Protein AF-A0A1G0WM53-F1 (afdb_monomer_lite)

Structure (mmCIF, N/CA/C/O backbone):
data_AF-A0A1G0WM53-F1
#
_entry.id   AF-A0A1G0WM53-F1
#
loop_
_atom_site.group_PDB
_atom_site.id
_atom_site.type_symbol
_atom_site.label_atom_id
_atom_site.label_alt_id
_atom_site.label_comp_id
_atom_site.label_asym_id
_atom_site.label_entity_id
_atom_site.label_seq_id
_atom_site.pdbx_PDB_ins_code
_atom_site.Cartn_x
_atom_site.Cartn_y
_atom_site.Cartn_z
_atom_site.occupancy
_atom_site.B_iso_or_equiv
_atom_site.auth_seq_id
_atom_site.auth_comp_id
_atom_site.auth_asym_id
_atom_site.auth_atom_id
_atom_site.pdbx_PDB_model_num
ATOM 1 N N . MET A 1 1 ? -3.997 11.834 8.107 1.00 78.56 1 MET A N 1
ATOM 2 C CA . MET A 1 1 ? -3.706 10.622 8.905 1.00 78.56 1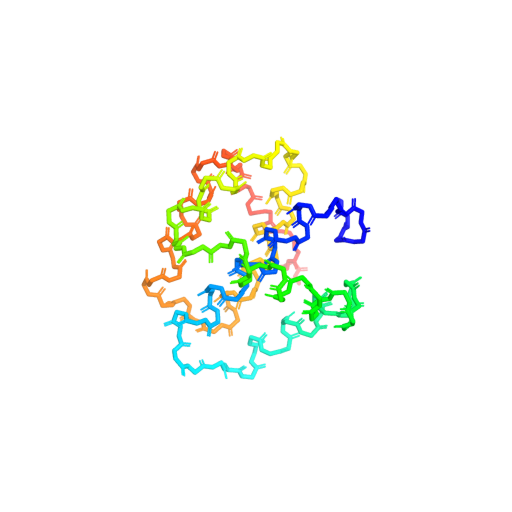 MET A CA 1
ATOM 3 C C . MET A 1 1 ? -2.242 10.266 8.724 1.00 78.56 1 MET A C 1
ATOM 5 O O . MET A 1 1 ? -1.696 10.623 7.692 1.00 78.56 1 MET A O 1
ATOM 9 N N . GLU A 1 2 ? -1.611 9.607 9.694 1.00 79.12 2 GLU A N 1
ATOM 10 C CA . GLU A 1 2 ? -0.224 9.128 9.556 1.00 79.12 2 GLU A CA 1
ATOM 11 C C . GLU A 1 2 ? -0.174 7.601 9.401 1.00 79.12 2 GLU A C 1
ATOM 13 O O . GLU A 1 2 ? -1.044 6.893 9.917 1.00 79.12 2 GLU A O 1
ATOM 18 N N . ILE A 1 3 ? 0.883 7.085 8.762 1.00 81.50 3 ILE A N 1
ATOM 19 C CA . ILE A 1 3 ? 1.100 5.641 8.540 1.00 81.50 3 ILE A CA 1
ATOM 20 C C . ILE A 1 3 ? 1.137 4.866 9.871 1.00 81.50 3 ILE A C 1
ATOM 22 O O . ILE A 1 3 ? 0.688 3.719 9.969 1.00 81.50 3 ILE A O 1
ATOM 26 N N . ASN A 1 4 ? 1.611 5.499 10.947 1.00 79.00 4 ASN A N 1
ATOM 27 C CA . ASN A 1 4 ? 1.657 4.892 12.280 1.00 79.00 4 ASN A CA 1
ATOM 28 C C . ASN A 1 4 ? 0.257 4.549 12.850 1.00 79.00 4 ASN A C 1
ATOM 30 O O . ASN A 1 4 ? 0.148 3.658 13.697 1.00 79.00 4 ASN A O 1
ATOM 34 N N . GLN A 1 5 ? -0.805 5.195 12.349 1.00 84.75 5 GLN A N 1
ATOM 35 C CA . GLN A 1 5 ? -2.195 5.025 12.793 1.00 84.75 5 GLN A CA 1
ATOM 36 C C . GLN A 1 5 ? -2.952 3.963 11.991 1.00 84.75 5 GLN A C 1
ATOM 38 O O . GLN A 1 5 ? -4.127 3.704 12.270 1.00 84.75 5 GLN A O 1
ATOM 43 N N . PHE A 1 6 ? -2.301 3.366 10.993 1.00 88.44 6 PHE A N 1
ATOM 44 C CA . PHE A 1 6 ? -2.906 2.345 10.158 1.00 88.44 6 PHE A CA 1
ATOM 45 C C . PHE A 1 6 ? -3.195 1.070 10.957 1.00 88.44 6 PHE A C 1
ATOM 47 O O . PHE A 1 6 ? -2.410 0.611 11.795 1.00 88.44 6 PHE A O 1
ATOM 54 N N . THR A 1 7 ? -4.335 0.467 10.651 1.00 89.94 7 THR A N 1
ATOM 55 C CA . THR A 1 7 ? -4.686 -0.898 11.025 1.00 89.94 7 THR A CA 1
ATOM 56 C C . THR A 1 7 ? -3.758 -1.898 10.341 1.00 89.94 7 THR A C 1
ATOM 58 O O . THR A 1 7 ? -3.042 -1.572 9.394 1.00 89.94 7 THR A O 1
ATOM 61 N N . LYS A 1 8 ? -3.760 -3.151 10.810 1.00 87.25 8 LYS A N 1
ATOM 62 C CA . LYS A 1 8 ? -2.924 -4.198 10.210 1.00 87.25 8 LYS A CA 1
ATOM 63 C C . LYS A 1 8 ? -3.219 -4.368 8.712 1.00 87.25 8 LYS A C 1
ATOM 65 O O . LYS A 1 8 ? -2.278 -4.522 7.941 1.00 87.25 8 LYS A O 1
ATOM 70 N N . ASP A 1 9 ? -4.488 -4.281 8.319 1.00 89.75 9 ASP A N 1
ATOM 71 C CA . ASP A 1 9 ? -4.906 -4.447 6.927 1.00 89.75 9 ASP A CA 1
ATOM 72 C C . ASP A 1 9 ? -4.468 -3.263 6.054 1.00 89.75 9 ASP A C 1
ATOM 74 O O . ASP A 1 9 ? -3.935 -3.468 4.970 1.00 89.75 9 ASP A O 1
ATOM 78 N N . GLU A 1 10 ? -4.587 -2.029 6.552 1.00 91.69 10 GLU A N 1
ATOM 79 C CA . GLU A 1 10 ? -4.105 -0.822 5.856 1.00 91.69 10 GLU A CA 1
ATOM 80 C C . GLU A 1 10 ? -2.576 -0.835 5.685 1.00 91.69 10 GLU A C 1
ATOM 82 O O . GLU A 1 10 ? -2.059 -0.502 4.619 1.00 91.69 10 GLU A O 1
ATOM 87 N N . LYS A 1 11 ? -1.835 -1.288 6.705 1.00 91.12 11 LYS A N 1
ATOM 88 C CA . LYS A 1 11 ? -0.378 -1.469 6.602 1.00 91.12 11 LYS A CA 1
ATOM 89 C C . LYS A 1 11 ? -0.016 -2.539 5.575 1.00 91.12 11 LYS A C 1
ATOM 91 O O . LYS A 1 11 ? 0.922 -2.355 4.807 1.00 91.12 11 LYS A O 1
ATOM 96 N N . LEU A 1 12 ? -0.756 -3.646 5.555 1.00 90.56 12 LEU A N 1
ATOM 97 C CA . LEU A 1 12 ? -0.542 -4.727 4.595 1.00 90.56 12 LEU A CA 1
ATOM 98 C C . LEU A 1 12 ? -0.897 -4.291 3.166 1.00 90.56 12 LEU A C 1
ATOM 100 O O . LEU A 1 12 ? -0.186 -4.662 2.237 1.00 90.56 12 LEU A O 1
ATOM 104 N N . ALA A 1 13 ? -1.929 -3.458 2.997 1.00 91.00 13 ALA A N 1
ATOM 105 C CA . ALA A 1 13 ? -2.286 -2.845 1.719 1.00 91.00 13 ALA A CA 1
ATOM 106 C C . ALA A 1 13 ? -1.149 -1.968 1.187 1.00 91.00 13 ALA A C 1
ATOM 108 O O . ALA A 1 13 ? -0.713 -2.169 0.057 1.00 91.00 13 ALA A O 1
ATOM 109 N N . LEU A 1 14 ? -0.630 -1.052 2.014 1.00 90.31 14 LEU A N 1
ATOM 110 C CA . LEU A 1 14 ? 0.480 -0.176 1.638 1.00 90.31 14 LEU A CA 1
ATOM 111 C C . LEU A 1 14 ? 1.714 -0.984 1.224 1.0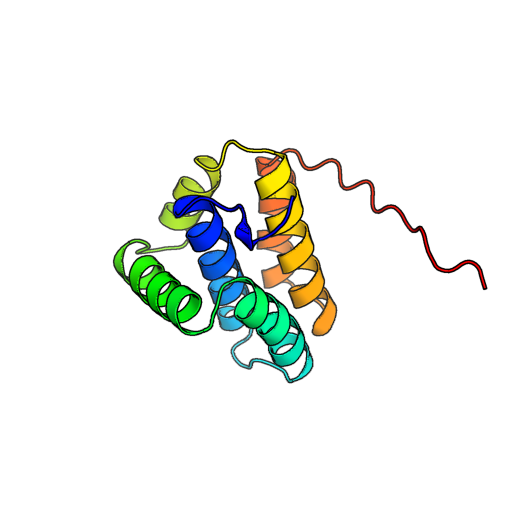0 90.31 14 LEU A C 1
ATOM 113 O O . LEU A 1 14 ? 2.239 -0.810 0.131 1.00 90.31 14 LEU A O 1
ATOM 117 N N . VAL A 1 15 ? 2.150 -1.903 2.087 1.00 89.88 15 VAL A N 1
ATOM 118 C CA . VAL A 1 15 ? 3.349 -2.715 1.852 1.00 89.88 15 VAL A CA 1
ATOM 119 C C . VAL A 1 15 ? 3.192 -3.613 0.620 1.00 89.88 15 VAL A C 1
ATOM 121 O O . VAL A 1 15 ? 4.131 -3.753 -0.158 1.00 89.88 15 VAL A O 1
ATOM 124 N N . GLY A 1 16 ? 2.009 -4.194 0.411 1.00 88.94 16 GLY A N 1
ATOM 125 C CA . GLY A 1 16 ? 1.729 -5.010 -0.769 1.00 88.94 16 GLY A CA 1
ATOM 126 C C . GLY A 1 16 ? 1.727 -4.207 -2.071 1.00 88.94 16 GLY A C 1
ATOM 127 O O . GLY A 1 16 ? 2.211 -4.701 -3.085 1.00 88.94 16 GLY A O 1
ATOM 128 N N . LEU A 1 17 ? 1.218 -2.970 -2.042 1.00 88.19 17 LEU A N 1
ATOM 129 C CA . LEU A 1 17 ? 1.189 -2.085 -3.209 1.00 88.19 17 LEU A CA 1
ATOM 130 C C . LEU A 1 17 ? 2.595 -1.618 -3.585 1.00 88.19 17 LEU A C 1
ATOM 132 O O . LEU A 1 17 ? 2.952 -1.672 -4.757 1.00 88.19 17 LEU A O 1
ATOM 136 N N . ILE A 1 18 ? 3.406 -1.257 -2.590 1.00 86.50 18 ILE A N 1
ATOM 137 C CA . ILE A 1 18 ? 4.820 -0.920 -2.782 1.00 86.50 18 ILE A CA 1
ATOM 138 C C . ILE A 1 18 ? 5.569 -2.107 -3.392 1.00 86.50 18 ILE A C 1
ATOM 140 O O . ILE A 1 18 ? 6.239 -1.953 -4.402 1.00 86.50 18 ILE A O 1
ATOM 144 N N . GLU A 1 19 ? 5.424 -3.310 -2.829 1.00 85.19 19 GLU A N 1
ATOM 145 C CA . GLU A 1 19 ? 6.076 -4.507 -3.378 1.00 85.19 19 GLU A CA 1
ATOM 146 C C . GLU A 1 19 ? 5.621 -4.801 -4.816 1.00 85.19 19 GLU A C 1
ATOM 148 O O . GLU A 1 19 ? 6.395 -5.330 -5.608 1.00 85.19 19 GLU A O 1
ATOM 153 N N . HIS A 1 20 ? 4.372 -4.481 -5.169 1.00 81.38 20 HIS A N 1
ATOM 154 C CA . HIS A 1 20 ? 3.883 -4.665 -6.532 1.00 81.38 20 HIS A CA 1
ATOM 155 C C . HIS A 1 20 ? 4.489 -3.658 -7.514 1.00 81.38 20 HIS A C 1
ATOM 157 O O . HIS A 1 20 ? 4.861 -4.075 -8.605 1.00 81.38 20 HIS A O 1
ATOM 163 N N . LEU A 1 21 ? 4.628 -2.386 -7.121 1.00 78.19 21 LEU A N 1
ATOM 164 C CA . LEU A 1 21 ? 5.331 -1.368 -7.914 1.00 78.19 21 LEU A CA 1
ATOM 165 C C . LEU A 1 21 ? 6.798 -1.767 -8.125 1.00 78.19 21 LEU A C 1
ATOM 167 O O . LEU A 1 21 ? 7.231 -1.950 -9.256 1.00 78.19 21 LEU A O 1
ATOM 171 N N . LEU A 1 22 ? 7.509 -2.092 -7.041 1.00 77.56 22 LEU A N 1
ATOM 172 C CA . LEU A 1 22 ? 8.925 -2.481 -7.085 1.00 77.56 22 LEU A CA 1
ATOM 173 C C . LEU A 1 22 ? 9.203 -3.803 -7.819 1.00 77.56 22 LEU A C 1
ATOM 175 O O . LEU A 1 22 ? 10.352 -4.107 -8.124 1.00 77.56 22 LEU A O 1
ATOM 179 N N . MET A 1 23 ? 8.190 -4.654 -8.015 1.00 73.62 23 MET A N 1
ATOM 180 C CA . MET A 1 23 ? 8.312 -5.870 -8.829 1.00 73.62 23 MET A CA 1
ATOM 181 C C . MET A 1 23 ? 7.810 -5.682 -10.263 1.00 73.62 23 MET A C 1
ATOM 183 O O . MET A 1 23 ? 8.025 -6.579 -11.083 1.00 73.62 23 MET A O 1
ATOM 187 N N . ALA A 1 24 ? 7.125 -4.575 -10.563 1.00 69.00 24 ALA A N 1
ATOM 188 C CA . ALA A 1 24 ? 6.708 -4.240 -11.918 1.00 69.00 24 ALA A CA 1
ATOM 189 C C . ALA A 1 24 ? 7.923 -3.826 -12.750 1.00 69.00 24 ALA A C 1
ATOM 191 O O . ALA A 1 24 ? 8.126 -4.385 -13.833 1.00 69.00 24 ALA A O 1
ATOM 192 N N . ASP A 1 25 ? 8.770 -2.948 -12.206 1.00 64.12 25 ASP A N 1
ATOM 193 C CA . ASP A 1 25 ? 10.089 -2.704 -12.770 1.00 64.12 25 ASP A CA 1
ATOM 194 C C . ASP A 1 25 ? 11.075 -3.738 -12.211 1.00 64.12 25 ASP A C 1
ATOM 196 O O . ASP A 1 25 ? 11.256 -3.918 -11.010 1.00 64.12 25 ASP A O 1
ATOM 20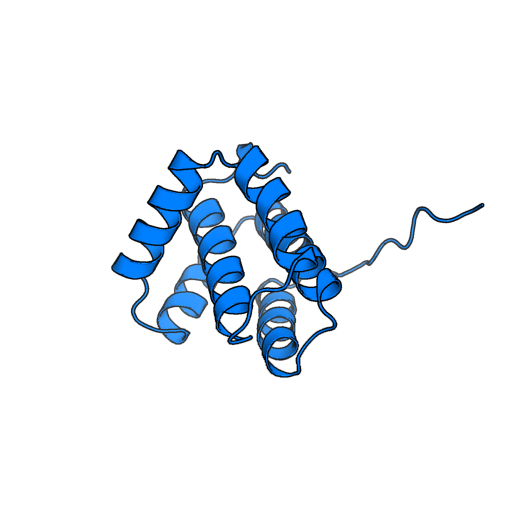0 N N . ASN A 1 26 ? 11.715 -4.507 -13.085 1.00 64.62 26 ASN A N 1
ATOM 201 C CA . ASN A 1 26 ? 12.580 -5.623 -12.689 1.00 64.62 26 ASN A CA 1
ATOM 202 C C . ASN A 1 26 ? 13.920 -5.129 -12.078 1.00 64.62 26 ASN A C 1
ATOM 204 O O . ASN A 1 26 ? 14.851 -5.921 -11.876 1.00 64.62 26 ASN A O 1
ATOM 208 N N . VAL A 1 27 ? 14.034 -3.816 -11.840 1.00 68.12 27 VAL A N 1
ATOM 209 C CA . VAL A 1 27 ? 15.154 -3.085 -11.252 1.00 68.12 27 VAL A CA 1
ATOM 210 C C . VAL A 1 27 ? 14.594 -1.981 -10.353 1.00 68.12 27 VAL A C 1
ATOM 212 O O . VAL A 1 27 ? 13.965 -1.067 -10.851 1.00 68.12 27 VAL A O 1
ATOM 215 N N . VAL A 1 28 ? 14.907 -2.029 -9.056 1.00 70.00 28 VAL A N 1
ATOM 216 C CA . VAL A 1 28 ? 14.603 -0.924 -8.132 1.00 70.00 28 VAL A CA 1
ATOM 217 C C . VAL A 1 28 ? 15.687 0.149 -8.239 1.00 70.00 28 VAL A C 1
ATOM 219 O O . VAL A 1 28 ? 16.876 -0.157 -8.052 1.00 70.00 28 VAL A O 1
ATOM 222 N N . SER A 1 29 ? 15.309 1.393 -8.510 1.00 72.94 29 SER A N 1
ATOM 223 C CA . SER A 1 29 ? 16.228 2.525 -8.580 1.00 72.94 29 SER A CA 1
ATOM 224 C C . SER A 1 29 ? 16.606 3.082 -7.205 1.00 72.94 29 SER A C 1
ATOM 226 O O . SER A 1 29 ? 16.113 2.698 -6.136 1.00 72.94 29 SER A O 1
ATOM 228 N N . TYR A 1 30 ? 17.578 3.997 -7.218 1.00 79.44 30 TYR A N 1
ATOM 229 C CA . TYR A 1 30 ? 18.015 4.683 -6.005 1.00 79.44 30 TYR A CA 1
ATOM 230 C C . TYR A 1 30 ? 16.905 5.576 -5.433 1.00 79.44 30 TYR A C 1
ATOM 232 O O . TYR A 1 30 ? 16.749 5.624 -4.214 1.00 79.44 30 TYR A O 1
ATOM 240 N N . GLU A 1 31 ? 16.132 6.238 -6.295 1.00 78.56 31 GLU A N 1
ATOM 241 C CA . GLU A 1 31 ? 15.096 7.198 -5.899 1.00 78.56 31 GLU A CA 1
ATOM 242 C C . GLU A 1 31 ? 13.918 6.478 -5.221 1.00 78.56 31 GLU A C 1
ATOM 244 O O . GLU A 1 31 ? 13.526 6.849 -4.111 1.00 78.56 31 GLU A O 1
ATOM 249 N N . GLU A 1 32 ? 13.468 5.347 -5.775 1.00 75.56 32 GLU A N 1
ATOM 250 C CA . GLU A 1 32 ? 12.472 4.476 -5.131 1.00 75.56 32 GLU A CA 1
ATOM 251 C C . GLU A 1 32 ? 12.960 3.938 -3.783 1.00 75.56 32 GLU A C 1
ATOM 253 O O . GLU A 1 32 ? 12.206 3.856 -2.812 1.00 75.56 32 GLU A O 1
ATOM 258 N N . THR A 1 33 ? 14.249 3.590 -3.686 1.00 80.88 33 THR A N 1
ATOM 259 C CA . THR A 1 33 ? 14.845 3.106 -2.434 1.00 80.88 33 THR A CA 1
ATOM 260 C C . THR A 1 33 ? 14.835 4.187 -1.348 1.00 80.88 33 THR A C 1
ATOM 262 O O . THR A 1 33 ? 14.659 3.876 -0.163 1.00 80.88 33 THR A O 1
ATOM 265 N N . GLU A 1 34 ? 15.044 5.455 -1.710 1.00 83.06 34 GLU A N 1
ATOM 266 C CA . GLU A 1 34 ? 14.951 6.574 -0.769 1.00 83.06 34 GLU A CA 1
ATOM 267 C C . GLU A 1 34 ? 13.509 6.827 -0.329 1.00 83.06 34 GLU A C 1
ATOM 269 O O . GLU A 1 34 ? 13.262 6.934 0.877 1.00 83.06 34 GLU A O 1
ATOM 274 N N . ALA A 1 35 ? 12.554 6.829 -1.261 1.00 79.88 35 ALA A N 1
ATOM 275 C CA . ALA A 1 35 ? 11.134 6.960 -0.941 1.00 79.88 35 ALA A CA 1
ATOM 276 C C . ALA A 1 35 ? 10.653 5.806 -0.037 1.00 79.88 35 ALA A C 1
ATOM 278 O O . ALA A 1 35 ? 10.029 6.028 1.006 1.00 79.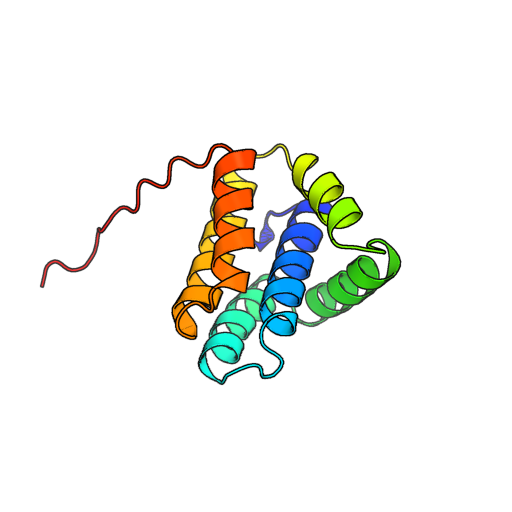88 35 ALA A O 1
ATOM 279 N N . LEU A 1 36 ? 11.068 4.572 -0.341 1.00 83.00 36 LEU A N 1
ATOM 280 C CA . LEU A 1 36 ? 10.809 3.392 0.481 1.00 83.00 36 LEU A CA 1
ATOM 281 C C . LEU A 1 36 ? 11.386 3.529 1.895 1.00 83.00 36 LEU A C 1
ATOM 283 O O . LEU A 1 36 ? 10.753 3.126 2.873 1.00 83.00 36 LEU A O 1
ATOM 287 N N . ARG A 1 37 ? 12.592 4.092 2.038 1.00 85.88 37 ARG A N 1
ATOM 288 C CA . ARG A 1 37 ? 13.239 4.268 3.348 1.00 85.88 37 ARG A CA 1
ATOM 289 C C . ARG A 1 37 ? 12.393 5.129 4.284 1.00 85.88 37 ARG A C 1
ATOM 291 O O . ARG A 1 37 ? 12.367 4.837 5.480 1.00 85.88 37 ARG A O 1
ATOM 298 N N . ASN A 1 38 ? 11.701 6.142 3.764 1.00 84.31 38 ASN A N 1
ATOM 299 C CA . ASN A 1 38 ? 10.808 6.983 4.562 1.00 84.31 38 ASN A CA 1
ATOM 300 C C . ASN A 1 38 ? 9.646 6.153 5.120 1.00 84.31 38 ASN A C 1
ATOM 302 O O . ASN A 1 38 ? 9.454 6.107 6.336 1.00 84.31 38 ASN A O 1
ATOM 306 N N . VAL A 1 39 ? 8.983 5.374 4.261 1.00 85.44 39 VAL A N 1
ATOM 307 C CA . VAL A 1 39 ? 7.895 4.464 4.654 1.00 85.44 39 VAL A CA 1
ATOM 308 C C . VAL A 1 39 ? 8.360 3.438 5.690 1.00 85.44 39 VAL A C 1
ATOM 310 O O . VAL A 1 39 ? 7.701 3.218 6.709 1.00 85.44 39 VAL A O 1
ATOM 313 N N . VAL A 1 40 ? 9.529 2.829 5.474 1.00 88.12 40 VAL A N 1
ATOM 314 C CA . VAL A 1 40 ? 10.127 1.862 6.409 1.00 88.12 40 VAL A CA 1
ATOM 315 C C . VAL A 1 40 ? 10.484 2.521 7.742 1.00 88.12 40 VAL A C 1
ATOM 317 O O . VAL A 1 40 ? 10.357 1.886 8.788 1.00 88.12 40 VAL A O 1
ATOM 320 N N . SER A 1 41 ? 10.917 3.782 7.736 1.00 87.00 41 SER A N 1
ATOM 321 C CA . SER A 1 41 ? 11.211 4.528 8.960 1.00 87.00 41 SER A CA 1
ATOM 322 C C . SER A 1 41 ? 9.948 4.835 9.767 1.00 87.00 41 SER A C 1
ATOM 324 O O . SER A 1 41 ? 10.011 4.836 10.996 1.00 87.00 41 SER A O 1
ATOM 326 N N . GLU A 1 42 ? 8.815 5.082 9.108 1.00 87.12 42 GLU A N 1
ATOM 327 C CA . GLU A 1 42 ? 7.530 5.339 9.770 1.00 87.12 42 GLU A CA 1
ATOM 328 C C . GLU A 1 42 ? 6.854 4.065 10.294 1.00 87.12 42 GLU A C 1
ATOM 330 O O . GLU A 1 42 ? 6.308 4.058 11.398 1.00 87.12 42 GLU A O 1
ATOM 335 N N . LEU A 1 43 ? 6.906 2.971 9.526 1.00 86.25 43 LEU A N 1
ATOM 336 C CA . LEU A 1 43 ? 6.374 1.663 9.933 1.00 86.25 43 LEU A CA 1
ATOM 337 C C . LEU A 1 43 ? 7.263 0.952 10.954 1.00 86.25 43 LEU A C 1
ATOM 339 O O . LEU A 1 43 ? 6.755 0.263 11.835 1.00 86.25 43 LEU A O 1
ATOM 343 N N . GLY A 1 44 ? 8.577 1.099 10.807 1.00 89.12 44 GLY A N 1
ATOM 344 C CA . GLY A 1 44 ? 9.595 0.276 11.446 1.00 89.12 44 GLY A CA 1
ATOM 345 C C . GLY A 1 44 ? 10.041 -0.888 10.552 1.00 89.12 44 GLY A C 1
ATOM 346 O O . GLY A 1 44 ? 9.227 -1.628 10.001 1.00 89.12 44 GLY A O 1
ATOM 347 N N . GLU A 1 45 ? 11.359 -1.109 10.458 1.00 86.19 45 GLU A N 1
ATOM 348 C CA . GLU A 1 45 ? 11.954 -2.162 9.610 1.00 86.19 45 GLU A CA 1
ATOM 349 C C . GLU A 1 45 ? 11.421 -3.566 9.931 1.00 86.19 45 GLU A C 1
ATOM 351 O O . GLU A 1 45 ? 11.198 -4.382 9.033 1.00 86.19 45 GLU A O 1
ATOM 356 N N . HIS A 1 46 ? 11.210 -3.859 11.216 1.00 87.62 46 HIS A N 1
ATOM 357 C CA . HIS A 1 46 ? 10.727 -5.166 11.647 1.00 87.62 46 HIS A CA 1
ATOM 358 C C . HIS A 1 46 ? 9.276 -5.407 11.215 1.00 87.62 46 HIS A C 1
ATOM 360 O O . HIS A 1 46 ? 8.980 -6.464 10.655 1.00 87.62 46 HIS A O 1
ATOM 366 N N . ASP A 1 47 ? 8.401 -4.421 11.420 1.00 87.06 47 ASP A N 1
ATOM 367 C CA . ASP A 1 47 ? 6.999 -4.495 11.014 1.00 87.06 47 ASP A CA 1
ATOM 368 C C . ASP A 1 47 ? 6.876 -4.566 9.493 1.00 87.06 47 ASP A C 1
ATOM 370 O O . ASP A 1 47 ? 6.171 -5.435 8.986 1.00 87.06 47 ASP A O 1
ATOM 374 N N . TYR A 1 48 ? 7.637 -3.751 8.756 1.00 87.44 48 TYR A N 1
ATOM 375 C CA . TYR A 1 48 ? 7.671 -3.801 7.293 1.00 87.44 48 TYR A CA 1
ATOM 376 C C . TYR A 1 48 ? 8.023 -5.204 6.775 1.00 87.44 48 TYR A C 1
ATOM 378 O O . TYR A 1 48 ? 7.298 -5.783 5.967 1.00 87.44 48 TYR A O 1
ATOM 386 N N . ARG A 1 49 ? 9.103 -5.808 7.290 1.00 86.62 49 ARG A N 1
ATOM 387 C CA . ARG A 1 49 ? 9.509 -7.169 6.899 1.00 86.62 49 ARG A CA 1
ATOM 388 C C . ARG A 1 49 ? 8.469 -8.223 7.259 1.00 86.62 49 ARG A C 1
ATOM 390 O O . ARG A 1 49 ? 8.251 -9.147 6.476 1.00 86.62 49 ARG A O 1
ATOM 397 N N . SER A 1 50 ? 7.843 -8.100 8.428 1.00 90.25 50 SER A N 1
ATOM 398 C CA . SER A 1 50 ? 6.776 -9.015 8.834 1.00 90.25 50 SER A CA 1
ATOM 399 C C . SER A 1 50 ? 5.561 -8.892 7.914 1.00 90.25 50 SER A C 1
ATOM 401 O O . SER A 1 50 ? 4.981 -9.905 7.539 1.00 90.25 50 SER A O 1
ATOM 403 N N . LEU A 1 51 ? 5.201 -7.672 7.513 1.00 90.44 51 LEU A N 1
ATOM 404 C CA . LEU A 1 51 ? 4.080 -7.404 6.614 1.00 90.44 51 LEU A CA 1
ATOM 405 C C . LEU A 1 51 ? 4.339 -7.921 5.199 1.00 90.44 51 LEU A C 1
ATOM 407 O O . LEU A 1 51 ? 3.430 -8.494 4.614 1.00 90.44 51 LEU A O 1
ATOM 411 N N . ILE A 1 52 ? 5.565 -7.808 4.673 1.00 88.19 52 ILE A N 1
ATOM 412 C CA . ILE A 1 52 ? 5.942 -8.427 3.388 1.00 88.19 52 ILE A CA 1
ATOM 413 C C . ILE A 1 52 ? 5.773 -9.949 3.447 1.00 88.19 52 ILE A C 1
ATOM 415 O O . ILE A 1 52 ? 5.290 -10.565 2.496 1.00 88.19 52 ILE A O 1
ATOM 419 N N . HIS A 1 53 ? 6.174 -10.571 4.558 1.00 87.75 53 HIS A N 1
ATOM 420 C CA . HIS A 1 53 ? 6.011 -12.010 4.738 1.00 87.75 53 HIS A CA 1
ATOM 421 C C . HIS A 1 53 ? 4.531 -12.406 4.797 1.00 87.75 53 HIS A C 1
ATOM 423 O O . HIS A 1 53 ? 4.124 -13.345 4.113 1.00 87.75 53 HIS A O 1
ATOM 429 N N . ASP A 1 54 ? 3.726 -11.674 5.571 1.00 87.31 54 ASP A N 1
ATOM 430 C CA . ASP A 1 54 ? 2.277 -11.878 5.654 1.00 87.31 54 ASP A CA 1
ATOM 431 C C . ASP A 1 54 ? 1.625 -11.683 4.275 1.00 87.31 54 ASP A C 1
ATOM 433 O O . ASP A 1 54 ? 0.866 -12.541 3.829 1.00 87.31 54 ASP A O 1
ATOM 437 N N . TYR A 1 55 ? 1.985 -10.619 3.554 1.00 86.31 55 TYR A N 1
ATOM 438 C CA . TYR A 1 55 ? 1.513 -10.333 2.200 1.00 86.31 55 TYR A CA 1
ATOM 439 C C . TYR A 1 55 ? 1.791 -11.500 1.246 1.00 86.31 55 TYR A C 1
ATOM 441 O O . TYR A 1 55 ? 0.857 -12.030 0.651 1.00 86.31 55 TYR A O 1
ATOM 449 N N . LYS A 1 56 ? 3.039 -11.980 1.168 1.00 84.19 56 LYS A N 1
ATOM 450 C CA . LYS A 1 56 ? 3.420 -13.108 0.292 1.00 84.19 56 LYS A CA 1
ATOM 451 C C . LYS A 1 56 ? 2.772 -14.439 0.685 1.00 84.19 56 LYS A C 1
ATOM 453 O O . LYS A 1 56 ? 2.700 -15.345 -0.139 1.00 84.19 56 LYS A O 1
ATOM 458 N N . SER A 1 57 ? 2.338 -14.576 1.937 1.00 84.69 57 SER A N 1
ATOM 459 C CA . SER A 1 57 ? 1.653 -15.768 2.446 1.00 84.69 57 SER A CA 1
ATOM 460 C C . SER A 1 57 ? 0.146 -15.749 2.157 1.00 84.69 57 SER A C 1
ATOM 462 O O . SER A 1 57 ? -0.460 -16.799 1.955 1.00 84.69 57 SER A O 1
ATOM 464 N N . ILE A 1 58 ? -0.466 -14.560 2.143 1.00 79.31 58 ILE A N 1
ATOM 465 C CA . ILE A 1 58 ? -1.920 -14.376 2.013 1.00 79.31 58 ILE A CA 1
ATOM 466 C C . ILE A 1 58 ? -2.327 -14.121 0.556 1.00 79.31 58 ILE A C 1
ATOM 468 O O . ILE A 1 58 ? -3.387 -14.568 0.120 1.00 79.31 58 ILE A O 1
ATOM 472 N N . ILE A 1 59 ? -1.505 -13.392 -0.197 1.00 78.75 59 ILE A N 1
ATOM 473 C CA . ILE A 1 59 ? -1.826 -12.935 -1.546 1.00 78.75 59 ILE A CA 1
ATOM 474 C C . ILE A 1 59 ? -1.209 -13.877 -2.579 1.00 78.75 59 ILE A C 1
ATOM 476 O O . ILE A 1 59 ? -0.004 -13.880 -2.814 1.00 78.75 59 ILE A O 1
ATOM 480 N N . GLU A 1 60 ? -2.065 -14.674 -3.219 1.00 79.06 60 GLU A N 1
ATOM 481 C CA . GLU A 1 60 ? -1.656 -15.634 -4.252 1.00 79.06 60 GLU A CA 1
ATOM 482 C C . GLU A 1 60 ? -1.472 -14.989 -5.636 1.00 79.06 60 GLU A C 1
ATOM 484 O O . GLU A 1 60 ? -0.667 -15.458 -6.439 1.00 79.06 60 GLU A O 1
ATOM 489 N N . ASN A 1 61 ? -2.247 -13.944 -5.946 1.00 82.12 61 ASN A N 1
ATOM 490 C CA . ASN A 1 61 ? -2.242 -13.260 -7.240 1.00 82.12 61 ASN A CA 1
ATOM 491 C C . ASN A 1 61 ? -2.799 -11.827 -7.130 1.00 82.12 61 ASN A C 1
ATOM 493 O O . ASN A 1 61 ? -3.357 -11.434 -6.102 1.00 82.12 61 ASN A O 1
ATOM 497 N N . ILE A 1 62 ? -2.657 -11.058 -8.215 1.00 80.12 62 ILE A N 1
ATOM 498 C CA . ILE A 1 62 ? -3.100 -9.661 -8.294 1.00 80.12 62 ILE A CA 1
ATOM 499 C C . ILE A 1 62 ? -4.618 -9.501 -8.122 1.00 80.12 62 ILE A C 1
ATOM 501 O O . ILE A 1 62 ? -5.052 -8.531 -7.512 1.00 80.12 62 ILE A O 1
ATOM 505 N N . ASP A 1 63 ? -5.441 -10.453 -8.571 1.00 84.94 63 ASP A N 1
ATOM 506 C CA . ASP A 1 63 ? -6.898 -10.398 -8.386 1.00 84.94 63 ASP A CA 1
ATOM 507 C C . ASP A 1 63 ? -7.292 -10.527 -6.907 1.00 84.94 63 ASP A C 1
ATOM 509 O O . ASP A 1 63 ? -8.076 -9.722 -6.399 1.00 84.94 63 ASP A O 1
ATOM 513 N N . SER A 1 64 ? -6.704 -11.486 -6.185 1.00 86.75 64 SER A N 1
ATOM 514 C CA . SER A 1 64 ? -6.873 -11.640 -4.735 1.00 86.75 64 SER A CA 1
ATOM 515 C C . SER A 1 64 ? -6.399 -10.394 -3.989 1.00 86.75 64 SER A C 1
ATOM 517 O O . SER A 1 64 ? -7.012 -9.996 -2.997 1.00 86.75 64 SER A O 1
ATOM 519 N N . PHE A 1 65 ? -5.348 -9.738 -4.488 1.00 88.06 65 PHE A N 1
ATOM 520 C CA . PHE A 1 65 ? -4.886 -8.482 -3.916 1.00 88.06 65 PHE A CA 1
ATOM 521 C C . PHE A 1 65 ? -5.868 -7.336 -4.147 1.00 88.06 65 PHE A C 1
ATOM 523 O O . PHE A 1 65 ? -6.228 -6.640 -3.201 1.00 88.06 65 PHE A O 1
ATOM 530 N N . LYS A 1 66 ? -6.382 -7.183 -5.370 1.00 88.19 66 LYS A N 1
ATOM 531 C CA . LYS A 1 66 ? -7.417 -6.191 -5.686 1.00 88.19 66 LYS A CA 1
ATOM 532 C C . LYS A 1 66 ? -8.654 -6.376 -4.804 1.00 88.19 66 LYS A C 1
ATOM 534 O O . LYS A 1 66 ? -9.154 -5.402 -4.254 1.00 88.19 66 LYS A O 1
ATOM 539 N N . GLN A 1 67 ? -9.095 -7.616 -4.579 1.00 88.56 67 GLN A N 1
ATOM 540 C CA . GLN A 1 67 ? -10.190 -7.914 -3.644 1.00 88.56 67 GLN A CA 1
ATOM 541 C C . GLN A 1 67 ? -9.863 -7.517 -2.198 1.00 88.56 67 GLN A C 1
ATOM 543 O O . GLN A 1 67 ? -10.729 -7.007 -1.491 1.00 88.56 67 GLN A O 1
ATOM 548 N N . PHE A 1 68 ? -8.621 -7.718 -1.750 1.00 89.31 68 PHE A N 1
ATOM 549 C CA . PHE A 1 68 ? -8.184 -7.266 -0.431 1.00 89.31 68 PHE A CA 1
ATOM 550 C C . PHE A 1 68 ? -8.243 -5.735 -0.304 1.00 89.31 68 PHE A C 1
ATOM 552 O O . PHE A 1 68 ? -8.782 -5.226 0.678 1.00 89.31 68 PHE A O 1
ATOM 559 N N . LEU A 1 69 ? -7.777 -5.004 -1.320 1.00 89.44 69 LEU A N 1
ATOM 560 C CA . LEU A 1 69 ? -7.780 -3.537 -1.351 1.00 89.44 69 LEU A CA 1
ATOM 561 C C . LEU A 1 69 ? -9.192 -2.935 -1.312 1.00 89.44 69 LEU A C 1
ATOM 563 O O . LEU A 1 69 ? -9.386 -1.856 -0.751 1.00 89.44 69 LEU A O 1
ATOM 567 N N . MET A 1 70 ? -10.191 -3.641 -1.846 1.00 89.00 70 MET A N 1
ATOM 568 C CA . MET A 1 70 ? -11.597 -3.226 -1.755 1.00 89.00 70 MET A CA 1
ATOM 569 C C . MET A 1 70 ? -12.144 -3.259 -0.318 1.00 89.00 70 MET A C 1
ATOM 571 O O . MET A 1 70 ? -13.093 -2.536 -0.022 1.00 89.00 70 MET A O 1
ATOM 575 N N . ASN A 1 71 ? -11.546 -4.047 0.585 1.00 89.12 71 ASN A N 1
ATOM 576 C CA . ASN A 1 71 ? -11.968 -4.121 1.990 1.00 89.12 71 ASN A CA 1
ATOM 577 C C . ASN A 1 71 ? -11.440 -2.961 2.844 1.00 89.12 71 ASN A C 1
ATOM 579 O O . ASN A 1 71 ? -11.855 -2.804 3.991 1.00 89.12 71 ASN A O 1
ATOM 583 N N . ILE A 1 72 ? -10.519 -2.149 2.321 1.00 90.81 72 ILE A N 1
ATOM 584 C CA . ILE A 1 72 ? -10.060 -0.947 3.014 1.00 90.81 72 ILE A CA 1
ATOM 585 C C . ILE A 1 72 ? -11.172 0.089 2.895 1.00 90.81 72 ILE A C 1
ATOM 587 O O . ILE A 1 72 ? -11.349 0.644 1.823 1.00 90.81 72 ILE A O 1
ATOM 591 N N . GLU A 1 73 ? -11.948 0.341 3.950 1.00 87.94 73 GLU A N 1
ATOM 592 C CA . GLU A 1 73 ? -13.115 1.247 3.896 1.00 87.94 73 GLU A CA 1
ATOM 593 C C . GLU A 1 73 ? -12.794 2.697 4.295 1.00 87.94 73 GLU A C 1
ATOM 595 O O . GLU A 1 73 ? -13.559 3.615 3.998 1.00 87.94 73 GLU A O 1
ATOM 600 N N . ARG A 1 74 ? -11.676 2.930 4.993 1.00 89.69 74 ARG A N 1
ATOM 601 C CA . ARG A 1 74 ? -11.343 4.249 5.551 1.00 89.69 74 ARG A CA 1
ATOM 602 C C . ARG A 1 74 ? -10.739 5.158 4.487 1.00 89.69 74 ARG A C 1
ATOM 604 O O . ARG A 1 74 ? -9.611 4.939 4.054 1.00 89.69 74 ARG A O 1
ATOM 611 N N . GLN A 1 75 ? -11.465 6.218 4.135 1.00 87.31 75 GLN A N 1
ATOM 612 C CA . GLN A 1 75 ? -11.047 7.156 3.089 1.00 87.31 75 GLN A CA 1
ATOM 613 C C . GLN A 1 75 ? -9.694 7.812 3.378 1.00 87.31 75 GLN A C 1
ATOM 615 O O . GLN A 1 75 ? -8.811 7.783 2.533 1.00 87.31 75 GLN A O 1
ATOM 620 N N . GLU A 1 76 ? -9.485 8.297 4.601 1.00 87.62 76 GLU A N 1
ATOM 621 C CA . GLU A 1 76 ? -8.213 8.917 4.996 1.00 87.62 76 GLU A CA 1
ATOM 622 C C . GLU A 1 76 ? -7.013 7.965 4.840 1.00 87.62 76 GLU A C 1
ATOM 624 O O . GLU A 1 76 ? -5.903 8.405 4.556 1.00 87.62 76 GLU A O 1
ATOM 629 N N . ALA A 1 77 ? -7.217 6.657 5.041 1.00 89.06 77 ALA A N 1
ATOM 630 C CA . ALA A 1 77 ? -6.162 5.669 4.846 1.00 89.06 77 ALA A CA 1
ATOM 631 C C . ALA A 1 77 ? -5.897 5.444 3.355 1.00 89.06 77 ALA A C 1
ATOM 633 O O . ALA A 1 77 ? -4.742 5.413 2.949 1.00 89.06 77 ALA A O 1
ATOM 634 N N . ARG A 1 78 ? -6.951 5.348 2.534 1.00 90.62 78 ARG A N 1
ATOM 635 C CA . ARG A 1 78 ? -6.844 5.238 1.069 1.00 90.62 78 ARG A CA 1
ATOM 636 C C . ARG A 1 78 ? -6.072 6.411 0.465 1.00 90.62 78 ARG A C 1
ATOM 638 O O . ARG A 1 78 ? -5.194 6.190 -0.360 1.00 90.62 78 ARG A O 1
ATOM 645 N N . GLU A 1 79 ? -6.364 7.631 0.910 1.00 88.44 79 GLU A N 1
ATOM 646 C CA . GLU A 1 79 ? -5.687 8.856 0.465 1.00 88.44 79 GLU A CA 1
ATOM 647 C C . GLU A 1 79 ? -4.198 8.845 0.816 1.00 88.44 79 GLU A C 1
ATOM 649 O O . GLU A 1 79 ? -3.367 9.118 -0.045 1.00 88.44 79 GLU A O 1
ATOM 654 N N . VAL A 1 80 ? -3.849 8.483 2.056 1.00 89.62 80 VAL A N 1
ATOM 655 C CA . VAL A 1 80 ? -2.442 8.393 2.476 1.00 89.62 80 VAL A CA 1
ATOM 656 C C . VAL A 1 80 ? -1.725 7.271 1.729 1.00 89.62 80 VAL A C 1
ATOM 658 O O . VAL A 1 80 ? -0.624 7.489 1.240 1.00 89.62 80 VAL A O 1
ATOM 661 N N . ILE A 1 81 ? -2.348 6.096 1.580 1.00 89.69 81 ILE A N 1
ATOM 662 C CA . ILE A 1 81 ? -1.767 4.974 0.828 1.00 89.69 81 ILE A CA 1
ATOM 663 C C . ILE A 1 81 ? -1.490 5.387 -0.618 1.00 89.69 81 ILE A C 1
ATOM 665 O O . ILE A 1 81 ? -0.389 5.169 -1.115 1.00 89.69 81 ILE A O 1
ATOM 669 N N . TYR A 1 82 ? -2.473 5.997 -1.281 1.00 89.19 82 TYR A N 1
ATOM 670 C CA . TYR A 1 82 ? -2.324 6.455 -2.656 1.00 89.19 82 TYR A CA 1
ATOM 671 C C . TYR A 1 82 ? -1.254 7.540 -2.783 1.00 89.19 82 TYR A C 1
ATOM 673 O O . TYR A 1 82 ? -0.411 7.444 -3.666 1.00 89.19 82 TYR A O 1
ATOM 681 N N . GLY A 1 83 ? -1.252 8.533 -1.888 1.00 87.38 83 GLY A N 1
ATOM 682 C CA . GLY A 1 83 ? -0.247 9.596 -1.872 1.00 87.38 83 GLY A CA 1
ATOM 683 C C . GLY A 1 83 ? 1.169 9.040 -1.747 1.00 87.38 83 GLY A C 1
ATOM 684 O O . GLY A 1 83 ? 2.017 9.351 -2.573 1.00 87.38 83 GLY A O 1
ATOM 685 N N . THR A 1 84 ? 1.394 8.128 -0.799 1.00 87.31 84 THR A N 1
ATOM 686 C CA . THR A 1 84 ? 2.700 7.482 -0.619 1.00 87.31 84 THR A CA 1
ATOM 687 C C . THR A 1 84 ? 3.133 6.686 -1.851 1.00 87.31 84 THR A C 1
ATOM 689 O O . THR A 1 84 ? 4.299 6.724 -2.229 1.00 87.31 84 THR A O 1
ATOM 692 N N . LEU A 1 85 ? 2.215 5.961 -2.497 1.00 86.00 85 LEU A N 1
ATOM 693 C CA . LEU A 1 85 ? 2.536 5.215 -3.719 1.00 86.00 85 LEU A CA 1
ATOM 694 C C . LEU A 1 85 ? 2.838 6.138 -4.892 1.00 86.00 85 LEU A C 1
ATOM 696 O O . LEU A 1 85 ? 3.746 5.857 -5.664 1.00 86.00 85 LEU A O 1
ATOM 700 N N . PHE A 1 86 ? 2.093 7.232 -5.009 1.00 83.62 86 PHE A N 1
ATOM 701 C CA . PHE A 1 86 ? 2.320 8.242 -6.027 1.00 83.62 86 PHE A CA 1
ATOM 702 C C . PHE A 1 86 ? 3.694 8.899 -5.855 1.00 83.62 86 PHE A C 1
ATOM 704 O O . PHE A 1 86 ? 4.407 9.044 -6.837 1.00 83.62 86 PHE A O 1
ATOM 711 N N . GLU A 1 87 ? 4.107 9.215 -4.624 1.00 82.75 87 GLU A N 1
ATOM 712 C CA . GLU A 1 87 ? 5.452 9.736 -4.337 1.00 82.75 87 GLU A CA 1
ATOM 713 C C . 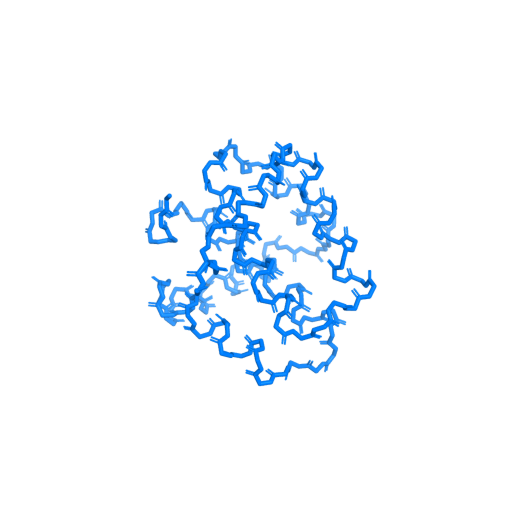GLU A 1 87 ? 6.564 8.744 -4.714 1.00 82.75 87 GLU A C 1
ATOM 715 O O . GLU A 1 87 ? 7.601 9.160 -5.225 1.00 82.75 87 GLU A O 1
ATOM 720 N N . ILE A 1 88 ? 6.358 7.441 -4.480 1.00 80.19 88 ILE A N 1
ATOM 721 C CA . ILE A 1 88 ? 7.324 6.397 -4.860 1.00 80.19 88 ILE A CA 1
ATOM 722 C C . ILE A 1 88 ? 7.393 6.252 -6.386 1.00 80.19 88 ILE A C 1
ATOM 724 O O . ILE A 1 88 ? 8.488 6.252 -6.934 1.00 80.19 88 ILE A O 1
ATOM 728 N N . ALA A 1 89 ? 6.248 6.176 -7.067 1.00 76.62 89 ALA A N 1
ATOM 729 C CA . ALA A 1 89 ? 6.186 6.005 -8.521 1.00 76.62 89 ALA A CA 1
ATOM 730 C C . ALA A 1 89 ? 6.630 7.262 -9.297 1.00 76.62 89 ALA A C 1
ATOM 732 O O . ALA A 1 89 ? 7.221 7.165 -10.371 1.00 76.62 89 ALA A O 1
ATOM 733 N N . GLU A 1 90 ? 6.384 8.465 -8.763 1.00 76.81 90 GLU A N 1
ATOM 734 C CA . GLU A 1 90 ? 6.888 9.711 -9.358 1.00 76.81 90 GLU A CA 1
ATOM 735 C C . GLU A 1 90 ? 8.424 9.768 -9.314 1.00 76.81 90 GLU A C 1
ATOM 737 O O . GLU A 1 90 ? 9.039 10.363 -10.203 1.00 76.81 90 GLU A O 1
ATOM 742 N N . ALA A 1 91 ? 9.044 9.121 -8.320 1.00 71.56 91 ALA A N 1
ATOM 743 C CA . ALA A 1 91 ? 10.486 9.142 -8.118 1.00 71.56 91 ALA A CA 1
ATOM 744 C C . ALA A 1 91 ? 11.286 8.452 -9.241 1.00 71.56 91 ALA A C 1
ATOM 746 O O . ALA A 1 91 ? 12.460 8.773 -9.391 1.00 71.56 91 ALA A O 1
ATOM 747 N N . ASP A 1 92 ? 10.683 7.563 -10.043 1.00 65.50 92 ASP A N 1
ATOM 748 C CA . ASP A 1 92 ? 11.396 6.810 -11.093 1.00 65.50 92 ASP A CA 1
ATOM 749 C C . ASP A 1 92 ? 10.755 6.867 -12.487 1.00 65.50 92 ASP A C 1
ATOM 751 O O . ASP A 1 92 ? 10.850 5.928 -13.265 1.00 65.50 92 ASP A O 1
ATOM 755 N N . PHE A 1 93 ? 10.137 8.000 -12.851 1.00 53.84 93 PHE A N 1
ATOM 756 C CA . PHE A 1 93 ? 9.535 8.197 -14.182 1.00 53.84 93 PHE A CA 1
ATOM 757 C C . PHE A 1 93 ? 8.580 7.052 -14.592 1.00 53.84 93 PHE A C 1
ATOM 759 O O . PHE A 1 93 ? 8.928 6.251 -15.450 1.00 53.84 93 PHE A O 1
ATOM 766 N N . PHE A 1 94 ? 7.355 7.054 -14.049 1.00 58.16 94 PHE A N 1
ATOM 767 C CA . PHE A 1 94 ? 6.210 6.202 -14.432 1.00 58.16 94 PHE A CA 1
ATOM 768 C C . PHE A 1 94 ? 6.414 5.298 -15.665 1.00 58.16 94 PHE A C 1
ATOM 770 O O . PHE A 1 94 ? 6.314 5.772 -16.807 1.00 58.16 94 PHE A O 1
ATOM 777 N N . ASP A 1 95 ? 6.583 3.993 -15.447 1.00 61.44 95 ASP A N 1
ATOM 778 C CA . ASP A 1 95 ? 6.388 3.012 -16.517 1.00 61.44 95 ASP A CA 1
ATOM 779 C C . ASP A 1 95 ? 4.878 2.812 -16.782 1.00 61.44 95 ASP A C 1
ATOM 781 O O . ASP A 1 95 ? 4.024 3.037 -15.914 1.00 61.44 95 ASP A O 1
ATOM 785 N N . GLU A 1 96 ? 4.504 2.387 -17.997 1.00 63.06 96 GLU A N 1
ATOM 786 C CA . GLU A 1 96 ? 3.093 2.224 -18.400 1.00 63.06 96 GLU A CA 1
ATOM 787 C C . GLU A 1 96 ? 2.327 1.250 -17.478 1.00 63.06 96 GLU A C 1
ATOM 789 O O . GLU A 1 96 ? 1.119 1.394 -17.281 1.00 63.06 96 GLU A O 1
ATOM 794 N N . ASN A 1 97 ? 3.021 0.275 -16.881 1.00 61.72 97 ASN A N 1
ATOM 795 C CA . ASN A 1 97 ? 2.409 -0.730 -16.005 1.00 61.72 97 ASN A CA 1
ATOM 796 C C . ASN A 1 97 ? 2.069 -0.197 -14.603 1.00 61.72 97 ASN A C 1
ATOM 798 O O . ASN A 1 97 ? 1.081 -0.623 -14.001 1.00 61.72 97 ASN A O 1
ATOM 802 N N . GLU A 1 98 ? 2.860 0.736 -14.078 1.00 67.00 98 GLU A N 1
ATOM 803 C CA . GLU A 1 98 ? 2.639 1.339 -12.757 1.00 67.00 98 GLU A CA 1
ATOM 804 C C . GLU A 1 98 ? 1.458 2.309 -12.784 1.00 67.00 98 GLU A C 1
ATOM 806 O O . GLU A 1 98 ? 0.641 2.349 -11.857 1.00 67.00 98 GLU A O 1
ATOM 811 N N . SER A 1 99 ? 1.324 3.029 -13.903 1.00 70.19 99 SER A N 1
ATOM 812 C CA . SER A 1 99 ? 0.182 3.898 -14.179 1.00 70.19 99 SER A CA 1
ATOM 813 C C . SER A 1 99 ? -1.138 3.125 -14.112 1.00 70.19 99 SER A C 1
ATOM 815 O O . SER A 1 99 ? -2.070 3.597 -13.465 1.00 70.19 99 SER A O 1
ATOM 817 N N . GLU A 1 100 ? -1.229 1.918 -14.686 1.00 79.19 100 GLU A N 1
ATOM 818 C CA . GLU A 1 100 ? -2.493 1.167 -14.724 1.00 79.19 100 GLU A CA 1
ATOM 819 C C . GLU A 1 100 ? -3.001 0.783 -13.319 1.00 79.19 100 GLU A C 1
ATOM 821 O O . GLU A 1 100 ? -4.207 0.839 -13.048 1.00 79.19 100 GLU A O 1
ATOM 826 N N . LEU A 1 101 ? -2.100 0.412 -12.400 1.00 79.50 101 LEU A N 1
ATOM 827 C CA . LEU A 1 101 ? -2.476 0.070 -11.026 1.00 79.50 101 LEU A CA 1
ATOM 828 C C . LEU A 1 101 ? -2.923 1.304 -10.235 1.00 79.50 101 LEU A C 1
ATOM 830 O O . LEU A 1 101 ? -3.926 1.233 -9.517 1.00 79.50 101 LEU A O 1
ATOM 834 N N . LEU A 1 102 ? -2.205 2.421 -10.367 1.00 82.12 102 LEU A N 1
ATOM 835 C CA . LEU A 1 102 ? -2.555 3.679 -9.707 1.00 82.12 102 LEU A CA 1
ATOM 836 C C . LEU A 1 102 ? -3.879 4.241 -10.240 1.00 82.12 102 LEU A C 1
ATOM 838 O O . LEU A 1 102 ? -4.749 4.604 -9.448 1.00 82.12 102 LEU A O 1
ATOM 842 N N . ASP A 1 103 ? -4.087 4.218 -11.556 1.00 83.88 103 ASP A N 1
ATOM 843 C CA . ASP A 1 103 ? -5.342 4.636 -12.187 1.00 83.88 103 ASP A CA 1
ATOM 844 C C . ASP A 1 103 ? -6.526 3.780 -11.710 1.00 83.88 103 ASP A C 1
ATOM 846 O O . ASP A 1 103 ? -7.612 4.294 -11.413 1.00 83.88 103 ASP A O 1
ATOM 850 N N . TRP A 1 104 ? -6.325 2.463 -11.594 1.00 87.38 104 TRP A N 1
ATOM 851 C CA . TRP A 1 104 ? -7.335 1.561 -11.044 1.00 87.38 104 TRP A CA 1
ATOM 852 C C . TRP A 1 104 ? -7.649 1.883 -9.577 1.00 87.38 104 TRP A C 1
ATOM 854 O O . TRP A 1 104 ? -8.823 1.986 -9.220 1.00 87.38 104 TRP A O 1
ATOM 864 N N . LEU A 1 105 ? -6.627 2.094 -8.740 1.00 87.50 105 LEU A N 1
ATOM 865 C CA . LEU A 1 105 ? -6.792 2.454 -7.328 1.00 87.50 105 LEU A CA 1
ATOM 866 C C . LEU A 1 105 ? -7.571 3.754 -7.154 1.00 87.50 105 LEU A C 1
ATOM 868 O O . LEU A 1 105 ? -8.546 3.783 -6.407 1.00 87.50 105 LEU A O 1
ATOM 872 N N . ALA A 1 106 ? -7.169 4.810 -7.863 1.00 86.62 106 ALA A N 1
ATOM 873 C CA . ALA A 1 106 ? -7.823 6.112 -7.798 1.00 86.62 106 ALA A CA 1
ATOM 874 C C . ALA A 1 106 ? -9.317 6.012 -8.117 1.00 86.62 106 ALA A C 1
ATOM 876 O O . ALA A 1 106 ? -10.151 6.606 -7.432 1.00 86.62 106 ALA A O 1
ATOM 877 N N . LYS A 1 107 ? -9.655 5.212 -9.133 1.00 88.00 107 LYS A N 1
ATOM 878 C CA . LYS A 1 107 ? -11.033 4.984 -9.557 1.00 88.00 107 LYS A CA 1
ATOM 879 C C . LYS A 1 107 ? -11.838 4.162 -8.551 1.00 88.00 107 LYS A C 1
ATOM 881 O O . LYS A 1 107 ? -12.974 4.522 -8.259 1.00 88.00 107 LYS A O 1
ATOM 886 N N . GLU A 1 108 ? -11.291 3.062 -8.041 1.00 89.81 108 GLU A N 1
ATOM 887 C CA . GLU A 1 108 ? -12.017 2.184 -7.110 1.00 89.81 108 GLU A CA 1
ATOM 888 C C . GLU A 1 108 ? -12.190 2.810 -5.724 1.00 89.81 108 GLU A C 1
ATOM 890 O O . GLU A 1 108 ? -13.183 2.560 -5.039 1.00 89.81 108 GLU A O 1
ATOM 895 N N . TRP A 1 109 ? -11.232 3.629 -5.300 1.00 90.12 109 TRP A N 1
ATOM 896 C CA . TRP A 1 109 ? -11.280 4.326 -4.019 1.00 90.12 109 TRP A CA 1
ATOM 897 C C . TRP A 1 109 ? -11.978 5.685 -4.079 1.00 90.12 109 TRP A C 1
ATOM 899 O O . TRP A 1 109 ? -12.077 6.340 -3.039 1.00 90.12 109 TRP A O 1
ATOM 909 N N . ASP A 1 110 ? -12.496 6.068 -5.253 1.00 86.62 110 ASP A N 1
ATOM 910 C CA . ASP A 1 110 ? -13.168 7.348 -5.505 1.00 86.62 110 ASP A CA 1
ATOM 911 C C . ASP A 1 110 ? -12.345 8.518 -4.939 1.00 86.62 110 ASP A C 1
ATOM 913 O O . ASP A 1 110 ? -12.833 9.357 -4.182 1.00 86.62 110 ASP A O 1
ATOM 917 N N . LEU A 1 111 ? -11.037 8.507 -5.220 1.00 81.50 111 LEU A N 1
ATOM 918 C CA . LEU A 1 111 ? -10.133 9.534 -4.721 1.00 81.50 111 LEU A CA 1
ATOM 919 C C . LEU A 1 111 ? -10.364 10.817 -5.520 1.00 81.50 111 LEU A C 1
ATOM 921 O O . LEU A 1 111 ? -10.079 10.874 -6.717 1.00 81.50 111 LEU A O 1
ATOM 925 N N . ASP A 1 112 ? -10.842 11.866 -4.852 1.00 65.12 112 ASP A N 1
ATOM 926 C CA . ASP A 1 112 ? -10.803 13.216 -5.405 1.00 65.12 112 ASP A CA 1
ATOM 927 C C . ASP A 1 112 ? -9.343 13.668 -5.371 1.00 65.12 112 ASP A C 1
ATOM 929 O O . ASP A 1 112 ? -8.855 14.200 -4.372 1.00 65.12 112 ASP A O 1
ATOM 933 N N . ILE A 1 113 ? -8.606 13.381 -6.448 1.00 58.34 113 ILE A N 1
ATOM 934 C CA . ILE A 1 113 ? -7.221 13.824 -6.607 1.00 58.34 113 ILE A CA 1
ATOM 935 C C . ILE A 1 113 ? -7.224 15.331 -6.896 1.00 58.34 113 ILE A C 1
ATOM 937 O O . ILE A 1 113 ? -6.847 15.807 -7.968 1.00 58.34 113 ILE A O 1
ATOM 941 N N . SER A 1 114 ? -7.661 16.115 -5.918 1.00 46.53 114 SER A N 1
ATOM 942 C CA . SER A 1 114 ? -7.335 17.523 -5.815 1.00 46.53 114 SER A CA 1
ATOM 943 C C . SER A 1 114 ? -5.854 17.600 -5.454 1.00 46.53 114 SER A C 1
ATOM 945 O O . SER A 1 114 ? -5.497 17.766 -4.288 1.00 46.53 114 SER A O 1
ATOM 947 N N . ILE A 1 115 ? -4.980 17.434 -6.458 1.00 46.06 115 ILE A N 1
ATOM 948 C CA . ILE A 1 115 ? -3.556 17.760 -6.345 1.00 46.06 115 ILE A CA 1
ATOM 949 C C . ILE A 1 115 ? -3.506 19.248 -5.996 1.00 46.06 115 ILE A C 1
ATOM 951 O O . ILE A 1 115 ? -3.544 20.114 -6.874 1.00 46.06 115 ILE A O 1
ATOM 955 N N . ASN A 1 116 ? -3.490 19.563 -4.702 1.00 38.81 116 ASN A N 1
ATOM 956 C CA . ASN A 1 116 ? -3.211 20.905 -4.239 1.00 38.81 116 ASN A CA 1
ATOM 957 C C . ASN A 1 116 ? -1.741 21.149 -4.560 1.00 38.81 116 ASN A C 1
ATOM 959 O O . ASN A 1 116 ? -0.842 20.765 -3.822 1.00 38.81 116 ASN A O 1
ATOM 963 N N . LYS A 1 117 ? -1.519 21.772 -5.717 1.00 36.72 117 LYS A N 1
ATOM 964 C CA . LYS A 1 117 ? -0.297 22.486 -6.084 1.00 36.72 117 LYS A CA 1
ATOM 965 C C . LYS A 1 117 ? -0.114 23.704 -5.158 1.00 36.72 117 LYS A C 1
ATOM 967 O O . LYS A 1 117 ? -0.085 24.841 -5.606 1.00 36.72 117 LYS A O 1
ATOM 972 N N . ASP A 1 118 ? -0.009 23.466 -3.865 1.00 42.84 118 ASP A N 1
ATOM 973 C CA . ASP A 1 118 ? 0.450 24.410 -2.850 1.00 42.84 118 ASP A CA 1
ATOM 974 C C . ASP A 1 118 ? 1.574 23.623 -2.164 1.00 42.84 118 ASP A C 1
ATOM 976 O O . ASP A 1 118 ? 1.305 22.617 -1.528 1.00 42.84 118 ASP A O 1
ATOM 980 N N . GLU A 1 119 ? 2.865 23.861 -2.394 1.00 44.38 119 GLU A N 1
ATOM 981 C CA . GLU A 1 119 ? 3.559 25.126 -2.183 1.00 44.38 119 GLU A CA 1
ATOM 982 C C . GLU A 1 119 ? 4.813 25.227 -3.083 1.00 44.38 119 GLU A C 1
ATOM 984 O O . GLU A 1 119 ? 5.874 24.699 -2.772 1.00 44.38 119 GLU A O 1
ATOM 989 N N . THR A 1 120 ? 4.743 25.951 -4.200 1.00 42.12 120 THR A N 1
ATOM 990 C CA . THR A 1 120 ? 5.933 26.600 -4.794 1.00 4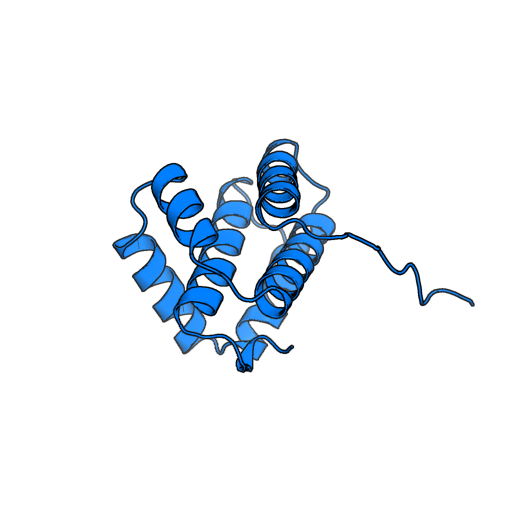2.12 120 THR A CA 1
ATOM 991 C C . THR A 1 120 ? 5.539 27.970 -5.337 1.00 42.12 120 THR A C 1
ATOM 993 O O . THR A 1 120 ? 5.554 28.235 -6.535 1.00 42.12 120 THR A O 1
ATOM 996 N N . SER A 1 121 ? 5.164 28.871 -4.429 1.00 39.22 121 SER A N 1
ATOM 997 C CA . SER A 1 121 ? 5.331 30.304 -4.682 1.00 39.22 121 SER A CA 1
ATOM 998 C C . SER A 1 121 ? 6.677 30.722 -4.097 1.00 39.22 121 SER A C 1
ATOM 1000 O O . SER A 1 121 ? 6.807 30.864 -2.883 1.00 39.22 121 SER A O 1
ATOM 1002 N N . ILE A 1 122 ? 7.679 30.859 -4.969 1.00 48.41 122 ILE A N 1
ATOM 1003 C CA . ILE A 1 122 ? 8.922 31.595 -4.693 1.00 48.41 122 ILE A CA 1
ATOM 1004 C C . ILE A 1 122 ? 8.702 33.052 -5.099 1.00 48.41 122 ILE A C 1
ATOM 1006 O O . ILE A 1 122 ? 8.154 33.263 -6.207 1.00 48.41 122 ILE A O 1
#

Foldseek 3Di:
DAPLPDDLLLVLLLLLLLVVLCVVPVDDDPQLVVLVVVVCVRCPVVNSVVSVVVNVVQDPDPVSSVVSLLPPPDLVSLVVSLVSLCSSCVRPPDDPVNVVVSVVSCVSSVDPPPVPPPDDDD

pLDDT: mean 79.47, std 13.27, range [36.72, 91.69]

Radius of gyration: 14.07 Å; chains: 1; bounding box: 31×47×31 Å

Sequence (122 aa):
MEINQFTKDEKLALVGLIEHLLMADNVVSYEETEALRNVVSELGEHDYRSLIHDYKSIIENIDSFKQFLMNIERQEAREVIYGTLFEIAEADFFDENESELLDWLAKEWDLDISINKDETSI

Secondary structure (DSSP, 8-state):
--GGG--HHHHHHHHHHHHHHHHHSSS--HHHHHHHHHHHHHH-HHHHHHHHHHHHHH--SHHHHHHHHHT---HHHHHHHHHHHHHHHHTTT--HHHHHHHHHHHHHTT--------S---